Protein AF-A0A3B8VDP4-F1 (afdb_monomer)

Secondary structure (DSSP, 8-state):
--------------------------EEEEETTEEEEEEE-SSS--S-HHHHHHHHH-TTTSS--SEEEEEE--SSSS-EEEEEETT-

pLDDT: mean 81.33, std 17.6, range [42.28, 95.38]

Sequence (88 aa):
MRDRENGGKETRWKKRRKFVKKVRRFYKMHALGNDYIFFDCFSEAIACPEEAAIRFSDRRRSIGGDGVILLERSEKADAKMRIFNADG

Nearest PDB structures (foldseek):
  2otn-assembly1_B  TM=9.371E-01  e=9.877E-06  Bacillus anthracis str. Ames
  2otn-assembly1_A  TM=9.480E-01  e=3.893E-05  Bacillus anthracis str. Ames
  6d13-assembly1_A  TM=8.611E-01  e=5.396E-05  Escherichia coli S88
  6vcm-assembly1_A  TM=8.195E-01  e=1.638E-04  Escherichia coli K-12
  5h2g-assembly1_B  TM=8.246E-01  e=4.019E-03  Corynebacterium glutamicum ATCC 13032

Solvent-accessible surface area (backbone atoms only — not comparable to full-atom values): 5527 Å² total; per-residue (Å²): 144,79,90,76,87,84,78,84,84,86,74,81,77,74,84,72,76,77,80,74,84,82,85,75,80,70,47,82,49,70,57,99,90,49,33,38,35,36,33,76,25,71,91,50,71,69,91,56,54,37,62,46,8,38,58,40,16,35,65,87,85,40,81,34,34,61,13,28,33,40,38,31,75,38,98,87,48,97,58,32,81,47,80,30,44,38,87,67

Mean predicted aligned error: 11.22 Å

Structure (mmCIF, N/CA/C/O backbone):
data_AF-A0A3B8VDP4-F1
#
_entry.id   AF-A0A3B8VDP4-F1
#
loop_
_atom_site.group_PDB
_atom_site.id
_atom_site.type_symbol
_atom_site.label_atom_id
_atom_site.label_alt_id
_atom_site.label_comp_id
_atom_site.label_asym_id
_atom_site.label_entity_id
_atom_site.label_seq_id
_atom_site.pdbx_PDB_ins_code
_atom_site.Cartn_x
_atom_site.Cartn_y
_atom_site.Cartn_z
_atom_site.occupancy
_atom_site.B_iso_or_equiv
_atom_site.auth_seq_id
_atom_site.auth_comp_id
_atom_site.auth_asym_id
_atom_site.auth_atom_id
_atom_site.pdbx_PDB_model_num
ATOM 1 N N . MET A 1 1 ? -25.515 -61.677 28.108 1.00 52.72 1 MET A N 1
ATOM 2 C CA . MET A 1 1 ? -24.108 -62.057 27.855 1.00 52.72 1 MET A CA 1
ATOM 3 C C . MET A 1 1 ? -23.933 -62.513 26.414 1.00 52.72 1 MET A C 1
ATOM 5 O O . MET A 1 1 ? -24.161 -63.680 26.109 1.00 52.72 1 MET A O 1
ATOM 9 N N . ARG A 1 2 ? -23.571 -61.577 25.535 1.00 42.28 2 ARG A N 1
ATOM 10 C CA . ARG A 1 2 ? -22.573 -61.748 24.471 1.00 42.28 2 ARG A CA 1
ATOM 11 C C . ARG A 1 2 ? -22.472 -60.428 23.718 1.00 42.28 2 ARG A C 1
ATOM 13 O O . ARG A 1 2 ? -23.290 -60.122 22.857 1.00 42.28 2 ARG A O 1
ATOM 20 N N . ASP A 1 3 ? -21.475 -59.665 24.129 1.00 47.03 3 ASP A N 1
ATOM 21 C CA . ASP A 1 3 ? -20.933 -58.513 23.434 1.00 47.03 3 ASP A CA 1
ATOM 22 C C . ASP A 1 3 ? -20.468 -58.928 22.033 1.00 47.03 3 ASP A C 1
ATOM 24 O O . ASP A 1 3 ? -19.804 -59.955 21.864 1.00 47.03 3 ASP A O 1
ATOM 28 N N . ARG A 1 4 ? -20.808 -58.131 21.018 1.00 51.22 4 ARG A N 1
ATOM 29 C CA . ARG A 1 4 ? -20.027 -58.059 19.782 1.00 51.22 4 ARG A CA 1
ATOM 30 C C . ARG A 1 4 ? -19.908 -56.611 19.354 1.00 51.22 4 ARG A C 1
ATOM 32 O O . ARG A 1 4 ? -20.850 -55.995 18.863 1.00 51.22 4 ARG A O 1
ATOM 39 N N . GLU A 1 5 ? -18.703 -56.119 19.581 1.00 53.72 5 GLU A N 1
ATOM 40 C CA . GLU A 1 5 ? -18.099 -54.940 18.995 1.00 53.72 5 GLU A CA 1
ATOM 41 C C . GLU A 1 5 ? -18.331 -54.915 17.479 1.00 53.72 5 GLU A C 1
ATOM 43 O O . GLU A 1 5 ? -17.981 -55.857 16.769 1.00 53.72 5 GLU A O 1
ATOM 48 N N . ASN A 1 6 ? -18.869 -53.809 16.970 1.00 43.94 6 ASN A N 1
ATOM 49 C CA . ASN A 1 6 ? -18.683 -53.425 15.575 1.00 43.94 6 ASN A CA 1
ATOM 50 C C . ASN A 1 6 ? -17.807 -52.176 15.558 1.00 43.94 6 ASN A C 1
ATOM 52 O O . ASN A 1 6 ? -18.270 -51.043 15.436 1.00 43.94 6 ASN A O 1
ATOM 56 N N . GLY A 1 7 ? -16.511 -52.423 15.736 1.00 42.81 7 GLY A N 1
ATOM 57 C CA . GLY A 1 7 ? -15.465 -51.462 15.458 1.00 42.81 7 GLY A CA 1
ATOM 58 C C . GLY A 1 7 ? -15.330 -51.207 13.957 1.00 42.81 7 GLY A C 1
ATOM 59 O O . GLY A 1 7 ? -15.302 -52.125 13.141 1.00 42.81 7 GLY A O 1
ATOM 60 N N . GLY A 1 8 ? -15.178 -49.927 13.626 1.00 49.53 8 GLY A N 1
ATOM 61 C CA . GLY A 1 8 ? -14.209 -49.492 12.629 1.00 49.53 8 GLY A CA 1
ATOM 62 C C . GLY A 1 8 ? -14.578 -49.686 11.165 1.00 49.53 8 GLY A C 1
ATOM 63 O O . GLY A 1 8 ? -14.020 -50.559 10.514 1.00 49.53 8 GLY A O 1
ATOM 64 N N . LYS A 1 9 ? -15.354 -48.746 10.609 1.00 47.62 9 LYS A N 1
ATOM 65 C CA . LYS A 1 9 ? -15.129 -48.226 9.242 1.00 47.62 9 LYS A CA 1
ATOM 66 C C . LYS A 1 9 ? -15.416 -46.725 9.163 1.00 47.62 9 LYS A C 1
ATOM 68 O O . LYS A 1 9 ? -16.147 -46.256 8.299 1.00 47.62 9 LYS A O 1
ATOM 73 N N . GLU A 1 10 ? -14.798 -45.947 10.048 1.00 43.84 10 GLU A N 1
ATOM 74 C CA . GLU A 1 10 ? -14.714 -44.491 9.891 1.00 43.84 10 GLU A CA 1
ATOM 75 C C . GLU A 1 10 ? -13.554 -44.156 8.936 1.00 43.84 10 GLU A C 1
ATOM 77 O O . GLU A 1 10 ? -12.507 -43.617 9.290 1.00 43.84 10 GLU A O 1
ATOM 82 N N . THR A 1 11 ? -13.686 -44.579 7.678 1.00 49.31 11 THR A N 1
ATOM 83 C CA . THR A 1 11 ? -12.671 -44.328 6.654 1.00 49.31 11 THR A CA 1
ATOM 84 C C . THR A 1 11 ? -12.786 -42.905 6.122 1.00 49.31 11 THR A C 1
ATOM 86 O O . THR A 1 11 ? -13.513 -42.627 5.176 1.00 49.31 11 THR A O 1
ATOM 89 N N . ARG A 1 12 ? -11.988 -42.016 6.722 1.00 50.16 12 ARG A N 1
ATOM 90 C CA . ARG A 1 12 ? -10.977 -41.207 6.015 1.00 50.16 12 ARG A CA 1
ATOM 91 C C . ARG A 1 12 ? -11.453 -40.499 4.732 1.00 50.16 12 ARG A C 1
ATOM 93 O O . ARG A 1 12 ? -10.789 -40.575 3.699 1.00 50.16 12 ARG A O 1
ATOM 100 N N . TRP A 1 13 ? -12.528 -39.718 4.793 1.00 43.62 13 TRP A N 1
ATOM 101 C CA . TRP A 1 13 ? -12.791 -38.714 3.756 1.00 43.62 13 TRP A CA 1
ATOM 102 C C . TRP A 1 13 ? -11.987 -37.454 4.069 1.00 43.62 13 TRP A C 1
ATOM 104 O O . TRP A 1 13 ? -12.296 -36.670 4.962 1.00 43.62 13 TRP A O 1
ATOM 114 N N . LYS A 1 14 ? -10.871 -37.326 3.345 1.00 49.09 14 LYS A N 1
ATOM 115 C CA . LYS A 1 14 ? -9.933 -36.200 3.355 1.00 49.09 14 LYS A CA 1
ATOM 116 C C 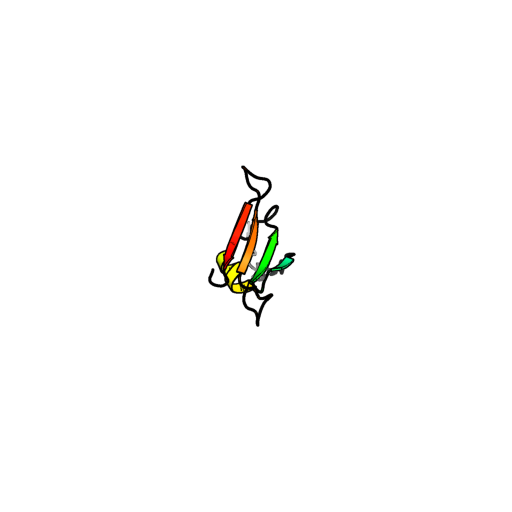. LYS A 1 14 ? -10.688 -34.870 3.480 1.00 49.09 14 LYS A C 1
ATOM 118 O O . LYS A 1 14 ? -11.440 -34.511 2.575 1.00 49.09 14 LYS A O 1
ATOM 123 N N . LYS A 1 15 ? -10.415 -34.105 4.549 1.00 51.31 15 LYS A N 1
ATOM 124 C CA . LYS A 1 15 ? -10.688 -32.660 4.629 1.00 51.31 15 LYS A CA 1
ATOM 125 C C . LYS A 1 15 ? -10.013 -31.982 3.432 1.00 51.31 15 LYS A C 1
ATOM 127 O O . LYS A 1 15 ? -8.875 -31.525 3.519 1.00 51.31 15 LYS A O 1
ATOM 132 N N . ARG A 1 16 ? -10.694 -31.922 2.288 1.00 57.62 16 ARG A N 1
ATOM 133 C CA . ARG A 1 16 ? -10.351 -30.996 1.212 1.00 57.62 16 ARG A CA 1
ATOM 134 C C . ARG A 1 16 ? -10.584 -29.606 1.790 1.00 57.62 16 ARG A C 1
ATOM 136 O O . ARG A 1 16 ? -11.721 -29.147 1.846 1.00 57.62 16 ARG A O 1
ATOM 143 N N . ARG A 1 17 ? -9.520 -28.963 2.285 1.00 60.59 17 ARG A N 1
ATOM 144 C CA . ARG A 1 17 ? -9.538 -27.531 2.602 1.00 60.59 17 ARG A CA 1
ATOM 145 C C . ARG A 1 17 ? -10.021 -26.827 1.337 1.00 60.59 17 ARG A C 1
ATOM 147 O O . ARG A 1 17 ? -9.310 -26.807 0.335 1.00 60.59 17 ARG A O 1
ATOM 154 N N . LYS A 1 18 ? -11.255 -26.321 1.354 1.00 53.88 18 LYS A N 1
ATOM 155 C CA . LYS A 1 18 ? -11.745 -25.420 0.314 1.00 53.88 18 LYS A CA 1
ATOM 156 C C . LYS A 1 18 ? -10.876 -24.170 0.415 1.00 53.88 18 LYS A C 1
ATOM 158 O O . LYS A 1 18 ? -11.014 -23.403 1.363 1.00 53.88 18 LYS A O 1
ATOM 163 N N . PHE A 1 19 ? -9.937 -24.005 -0.512 1.00 54.00 19 PHE A N 1
ATOM 164 C CA . PHE A 1 19 ? -9.230 -22.743 -0.681 1.00 54.00 19 PHE A CA 1
ATOM 165 C C . PHE A 1 19 ? -10.245 -21.739 -1.217 1.00 54.00 19 PHE A C 1
ATOM 167 O O . PHE A 1 19 ? -10.504 -21.675 -2.416 1.00 54.00 19 PHE A O 1
ATOM 174 N N . VAL A 1 20 ? -10.888 -21.005 -0.314 1.00 60.06 20 VAL A N 1
ATOM 175 C CA . VAL A 1 20 ? -11.720 -19.872 -0.702 1.00 60.06 20 VAL A CA 1
ATOM 176 C C . VAL A 1 20 ? -10.762 -18.776 -1.149 1.00 60.06 20 VAL A C 1
ATOM 178 O O . VAL A 1 20 ? -9.967 -18.271 -0.356 1.00 60.06 20 VAL A O 1
ATOM 181 N N . LYS A 1 21 ? -10.786 -18.455 -2.445 1.00 65.06 21 LYS A N 1
ATOM 182 C CA . LYS A 1 21 ? -9.969 -17.387 -3.018 1.00 65.06 21 LYS A CA 1
ATOM 183 C C . LYS A 1 21 ? -10.509 -16.063 -2.480 1.00 65.06 21 LYS A C 1
ATOM 185 O O . LYS A 1 21 ? -11.590 -15.629 -2.867 1.00 65.06 21 LYS A O 1
ATOM 190 N N . LYS A 1 22 ? -9.794 -15.459 -1.532 1.00 77.06 22 LYS A N 1
ATOM 191 C CA . LYS A 1 22 ? -10.178 -14.174 -0.955 1.00 77.06 22 LYS A CA 1
ATOM 192 C C . LYS A 1 22 ? -9.880 -13.071 -1.962 1.00 77.06 22 LYS A C 1
ATOM 194 O O . LYS A 1 22 ? -8.721 -12.825 -2.284 1.00 77.06 22 LYS A O 1
ATOM 199 N N . VAL A 1 23 ? -10.928 -12.444 -2.483 1.00 80.69 23 VAL A N 1
ATOM 200 C CA . VAL A 1 23 ? -10.810 -11.290 -3.379 1.00 80.69 23 VAL A CA 1
ATOM 201 C C . VAL A 1 23 ? -10.779 -10.034 -2.517 1.00 80.69 23 VAL A C 1
ATOM 203 O O . VAL A 1 23 ? -11.671 -9.831 -1.695 1.00 80.69 23 VAL A O 1
ATOM 206 N N . ARG A 1 24 ? -9.753 -9.199 -2.694 1.00 85.94 24 ARG A N 1
ATOM 207 C CA . ARG A 1 24 ? -9.665 -7.880 -2.061 1.00 85.94 24 ARG A CA 1
ATOM 208 C C . ARG A 1 24 ? -9.774 -6.786 -3.108 1.00 85.94 24 ARG A C 1
ATOM 210 O O . ARG A 1 24 ? -9.214 -6.904 -4.194 1.00 85.94 24 ARG A O 1
ATOM 217 N N . ARG A 1 25 ? -10.487 -5.720 -2.747 1.00 90.94 25 ARG A N 1
ATOM 218 C CA . ARG A 1 25 ? -10.482 -4.472 -3.509 1.00 90.94 25 ARG A CA 1
ATOM 219 C C . ARG A 1 25 ? -9.165 -3.749 -3.266 1.00 90.94 25 ARG A C 1
ATOM 221 O O . ARG A 1 25 ? -8.632 -3.787 -2.158 1.00 90.94 25 ARG A O 1
ATOM 228 N N . PHE A 1 26 ? -8.676 -3.104 -4.309 1.00 92.50 26 PHE A N 1
ATOM 229 C CA . PHE A 1 26 ? -7.487 -2.273 -4.279 1.00 92.50 26 PHE A CA 1
ATOM 230 C C . PHE A 1 26 ? -7.716 -1.059 -5.173 1.00 92.50 26 PHE A C 1
ATOM 232 O O . PHE A 1 26 ? -8.580 -1.090 -6.053 1.00 92.50 26 PHE A O 1
ATOM 239 N N . TYR A 1 27 ? -6.915 -0.021 -4.970 1.00 94.12 27 TYR A N 1
ATOM 240 C CA . TYR A 1 27 ? -6.872 1.139 -5.853 1.00 94.12 27 TYR A CA 1
ATOM 241 C C . TYR A 1 27 ? -5.461 1.278 -6.402 1.00 94.12 27 TYR A C 1
ATOM 243 O O . TYR A 1 27 ? -4.494 1.238 -5.648 1.00 94.12 27 TYR A O 1
ATOM 251 N N . LYS A 1 28 ? -5.327 1.421 -7.717 1.00 93.38 28 LYS A N 1
ATOM 252 C CA . LYS A 1 28 ? -4.037 1.706 -8.341 1.00 93.38 28 LYS A CA 1
ATOM 253 C C . LYS A 1 28 ? -3.958 3.202 -8.590 1.00 93.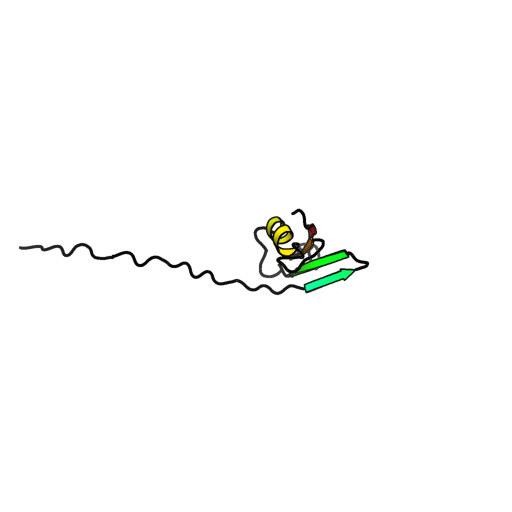38 28 LYS A C 1
ATOM 255 O O . LYS A 1 28 ? -4.820 3.748 -9.272 1.00 93.38 28 LYS A O 1
ATOM 260 N N . MET A 1 29 ? -2.947 3.851 -8.029 1.00 94.44 29 MET A N 1
ATOM 261 C CA . MET A 1 29 ? -2.719 5.280 -8.226 1.00 94.44 29 MET A CA 1
ATOM 262 C C . MET A 1 29 ? -1.268 5.515 -8.621 1.00 94.44 29 MET A C 1
ATOM 264 O O . MET A 1 29 ? -0.382 4.748 -8.245 1.00 94.44 29 MET A O 1
ATOM 268 N N . HIS A 1 30 ? -1.033 6.572 -9.389 1.00 95.38 30 HIS A N 1
ATOM 269 C CA . HIS A 1 30 ? 0.306 6.983 -9.778 1.00 95.38 30 HIS A CA 1
ATOM 270 C C . HIS A 1 30 ? 0.439 8.503 -9.718 1.00 95.38 30 HIS A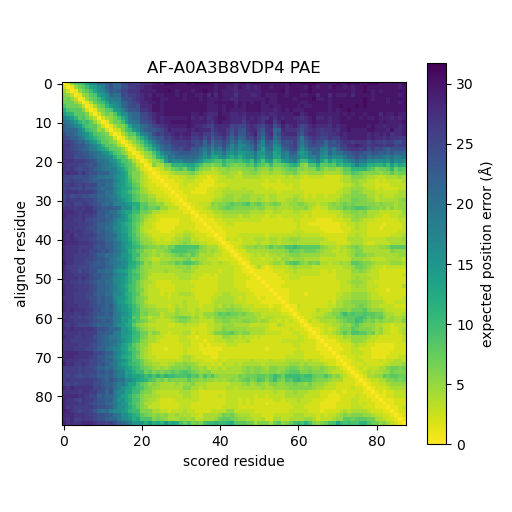 C 1
ATOM 272 O O . HIS A 1 30 ? -0.535 9.228 -9.919 1.00 95.38 30 HIS A O 1
ATOM 278 N N . ALA A 1 31 ? 1.652 8.980 -9.466 1.00 93.06 31 ALA A N 1
ATOM 279 C CA . ALA A 1 31 ? 1.998 10.393 -9.487 1.00 93.06 31 ALA A CA 1
ATOM 280 C C . ALA A 1 31 ? 3.423 10.553 -10.021 1.00 93.06 31 ALA A C 1
ATOM 282 O O . ALA A 1 31 ? 4.342 9.908 -9.528 1.00 93.06 31 ALA A O 1
ATOM 283 N N . LEU A 1 32 ? 3.606 11.396 -11.044 1.00 94.12 32 LEU A N 1
ATOM 284 C CA . LEU A 1 32 ? 4.920 11.696 -11.642 1.00 94.12 32 LEU A CA 1
ATOM 285 C C . LEU A 1 32 ? 5.753 10.452 -12.022 1.00 94.12 32 LEU A C 1
ATOM 287 O O . LEU A 1 32 ? 6.974 10.460 -11.928 1.00 94.12 32 LEU A O 1
ATOM 291 N N . GLY A 1 33 ? 5.086 9.378 -12.452 1.00 88.62 33 GLY A N 1
ATOM 292 C CA . GLY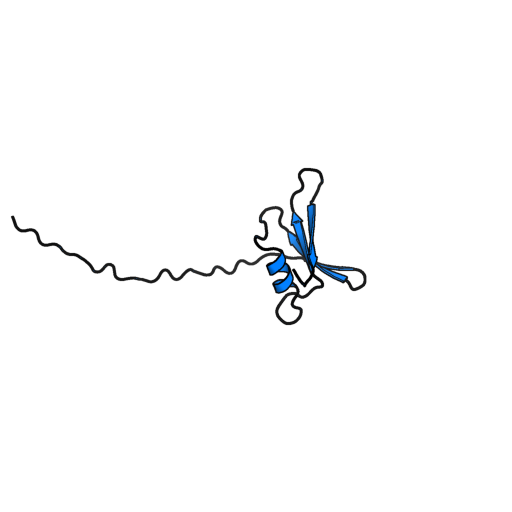 A 1 33 ? 5.736 8.123 -12.842 1.00 88.62 33 GLY A CA 1
ATOM 293 C C . GLY A 1 33 ? 5.968 7.126 -11.704 1.00 88.62 33 GLY A C 1
ATOM 294 O O . GLY A 1 33 ? 6.381 6.014 -11.998 1.00 88.62 33 GLY A O 1
ATOM 295 N N . ASN A 1 34 ? 5.653 7.483 -10.456 1.00 90.88 34 ASN A N 1
ATOM 296 C CA . ASN A 1 34 ? 5.707 6.585 -9.304 1.00 90.88 34 ASN A CA 1
ATOM 297 C C . ASN A 1 34 ? 4.320 5.987 -9.031 1.00 90.88 34 ASN A C 1
ATOM 299 O O . ASN A 1 34 ? 3.358 6.743 -8.845 1.00 90.88 34 ASN A O 1
ATOM 303 N N . ASP A 1 35 ? 4.186 4.661 -9.038 1.00 93.75 35 ASP A N 1
ATOM 304 C CA . ASP A 1 35 ? 2.885 3.990 -8.997 1.00 93.75 35 ASP A CA 1
ATOM 305 C C . ASP A 1 35 ? 2.721 2.988 -7.847 1.00 93.75 35 ASP A C 1
ATOM 307 O O . ASP A 1 35 ? 3.338 1.927 -7.804 1.00 93.75 35 ASP A O 1
ATOM 311 N N . TYR A 1 36 ? 1.739 3.237 -6.979 1.00 95.00 36 TYR A N 1
ATOM 312 C CA . TYR A 1 36 ? 1.464 2.426 -5.791 1.00 95.00 36 TYR A CA 1
ATOM 313 C C . TYR A 1 36 ? 0.090 1.767 -5.826 1.00 95.00 36 TYR A C 1
ATOM 315 O O . TYR A 1 36 ? -0.871 2.264 -6.422 1.00 95.00 36 TYR A O 1
ATOM 323 N N . ILE A 1 37 ? 0.006 0.614 -5.168 1.00 94.50 37 ILE A N 1
ATOM 324 C CA . ILE A 1 37 ? -1.232 -0.145 -4.997 1.00 94.50 37 ILE A CA 1
ATOM 325 C C . ILE A 1 37 ? -1.748 0.079 -3.579 1.00 94.50 37 ILE A C 1
ATOM 327 O O . ILE A 1 37 ? -1.102 -0.300 -2.609 1.00 94.50 37 ILE A O 1
ATOM 331 N N . PHE A 1 38 ? -2.929 0.661 -3.452 1.00 94.38 38 PHE A N 1
ATOM 332 C CA . PHE A 1 38 ? -3.537 1.003 -2.176 1.00 94.38 38 PHE A CA 1
ATOM 333 C C . PHE A 1 38 ? -4.492 -0.092 -1.720 1.00 94.38 38 PHE A C 1
ATOM 335 O O . PHE A 1 38 ? -5.390 -0.503 -2.464 1.00 94.38 38 PHE A O 1
ATOM 342 N N . PHE A 1 39 ? -4.339 -0.506 -0.468 1.00 93.50 39 PHE A N 1
ATOM 343 C CA . PHE A 1 39 ? -5.241 -1.417 0.216 1.00 93.50 39 PHE A CA 1
ATOM 344 C C . PHE A 1 39 ? -5.878 -0.736 1.420 1.00 93.50 39 PHE A C 1
ATOM 346 O O . PHE A 1 39 ? -5.202 -0.156 2.270 1.00 93.50 39 PHE A O 1
ATOM 353 N N . ASP A 1 40 ? -7.197 -0.867 1.499 1.00 92.81 40 ASP A N 1
ATOM 354 C CA . ASP A 1 40 ? -7.959 -0.525 2.689 1.00 92.81 40 ASP A CA 1
ATOM 355 C C . ASP A 1 40 ? -7.777 -1.634 3.740 1.00 92.81 40 ASP A C 1
ATOM 357 O O . ASP A 1 40 ? -8.196 -2.783 3.548 1.00 92.81 40 ASP A O 1
ATOM 361 N N . CYS A 1 41 ? -7.120 -1.274 4.841 1.00 91.44 41 CYS A N 1
ATOM 362 C CA . CYS A 1 41 ? -6.875 -2.113 6.005 1.00 91.44 41 CYS A CA 1
ATOM 363 C C . CYS A 1 41 ? -7.629 -1.604 7.251 1.00 91.44 41 CYS A C 1
ATOM 365 O O . CYS A 1 41 ? -7.276 -1.981 8.368 1.00 91.44 41 CYS A O 1
ATOM 367 N N . PHE A 1 42 ? -8.683 -0.788 7.096 1.00 87.19 42 PHE A N 1
ATOM 368 C CA . PHE A 1 42 ? -9.479 -0.275 8.222 1.00 87.19 42 PHE A CA 1
ATOM 369 C C . PHE A 1 42 ? -10.308 -1.356 8.919 1.00 87.19 42 PHE A C 1
ATOM 371 O O . PHE A 1 42 ? -10.513 -1.287 10.133 1.00 87.19 42 PHE A O 1
ATOM 378 N N . SER A 1 43 ? -10.831 -2.315 8.152 1.00 83.50 43 SER A N 1
ATOM 379 C CA . SER A 1 43 ? -11.623 -3.441 8.672 1.00 83.50 43 SER A CA 1
ATOM 380 C C . SER A 1 43 ? -10.828 -4.737 8.737 1.00 83.50 43 SER A C 1
ATOM 382 O O . SER A 1 43 ? -11.110 -5.591 9.572 1.00 83.50 43 SER A O 1
ATOM 384 N N . GLU A 1 44 ? -9.854 -4.911 7.845 1.00 86.06 44 GLU A N 1
ATOM 385 C CA . GLU A 1 44 ? -9.096 -6.148 7.754 1.00 86.06 44 GLU A CA 1
ATOM 386 C C . GLU A 1 44 ? -7.637 -5.877 7.392 1.00 86.06 44 GLU A C 1
ATOM 388 O O . GLU A 1 44 ? -7.320 -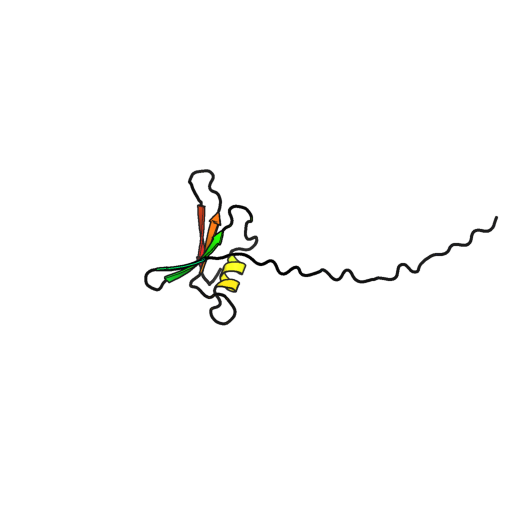5.529 6.254 1.00 86.06 44 GLU A O 1
ATOM 393 N N . ALA A 1 45 ? -6.730 -6.113 8.335 1.00 86.88 45 ALA A N 1
ATOM 394 C CA . ALA A 1 45 ? -5.299 -5.975 8.099 1.00 86.88 45 ALA A CA 1
ATOM 395 C C . ALA A 1 45 ? -4.768 -7.042 7.127 1.00 86.88 45 ALA A C 1
ATOM 397 O O . ALA A 1 45 ? -5.307 -8.148 7.026 1.00 86.88 45 ALA A O 1
ATOM 398 N N . ILE A 1 46 ? -3.698 -6.710 6.408 1.00 86.94 46 ILE A N 1
ATOM 399 C CA . ILE A 1 46 ? -2.898 -7.688 5.667 1.00 86.94 46 ILE A CA 1
ATOM 400 C C . ILE A 1 46 ? -1.854 -8.246 6.635 1.00 86.94 46 ILE A C 1
ATOM 402 O O . ILE A 1 46 ? -1.057 -7.490 7.179 1.00 86.94 46 ILE A O 1
ATOM 406 N N . ALA A 1 47 ? -1.881 -9.562 6.865 1.00 86.06 47 ALA A N 1
ATOM 407 C CA . ALA A 1 47 ? -1.033 -10.212 7.867 1.00 86.06 47 ALA A CA 1
ATOM 408 C C . ALA A 1 47 ? 0.470 -10.109 7.549 1.00 86.06 47 ALA A C 1
ATOM 410 O O . ALA A 1 47 ? 1.264 -9.868 8.451 1.00 86.06 47 ALA A O 1
ATOM 411 N N . CYS A 1 48 ? 0.842 -10.260 6.275 1.00 89.06 48 CYS A N 1
ATOM 412 C CA . CYS A 1 48 ? 2.226 -10.200 5.798 1.00 89.06 48 CYS A CA 1
ATOM 413 C C . CYS A 1 48 ? 2.329 -9.117 4.717 1.00 89.06 48 CYS A C 1
ATOM 415 O O . CYS A 1 48 ? 2.162 -9.415 3.531 1.00 89.06 48 CYS A O 1
ATOM 417 N N . PRO A 1 49 ? 2.490 -7.845 5.114 1.00 89.62 49 PRO A N 1
ATOM 418 C CA . PRO A 1 49 ? 2.450 -6.732 4.179 1.00 89.62 49 PRO A CA 1
ATOM 419 C C . PRO A 1 49 ? 3.680 -6.674 3.262 1.00 89.62 49 PRO A C 1
ATOM 421 O O . PRO A 1 49 ? 3.519 -6.327 2.099 1.00 89.62 49 PRO A O 1
ATOM 424 N N . GLU A 1 50 ? 4.850 -7.110 3.733 1.00 92.31 50 GLU A N 1
ATOM 425 C CA . GLU A 1 50 ? 6.091 -7.222 2.944 1.00 92.31 50 GLU A CA 1
ATOM 426 C C . GLU A 1 50 ? 5.931 -8.254 1.813 1.00 92.31 50 GLU A C 1
ATOM 428 O O . GLU A 1 50 ? 6.128 -7.965 0.635 1.00 92.31 50 GLU A O 1
ATOM 433 N N . GLU A 1 51 ? 5.454 -9.463 2.140 1.00 91.25 51 GLU A N 1
ATOM 434 C CA . GLU A 1 51 ? 5.186 -10.500 1.134 1.00 91.25 51 GLU A CA 1
ATOM 435 C C . GLU A 1 51 ? 4.089 -10.057 0.155 1.00 91.25 51 GLU A C 1
ATOM 437 O O . GLU A 1 51 ? 4.160 -10.328 -1.047 1.00 91.25 51 GLU A O 1
ATOM 442 N N . ALA A 1 52 ? 3.073 -9.344 0.653 1.00 89.75 52 ALA A N 1
ATOM 443 C CA . ALA A 1 52 ? 2.057 -8.739 -0.194 1.00 89.75 52 ALA A CA 1
ATOM 444 C C . ALA A 1 52 ? 2.670 -7.698 -1.142 1.00 89.75 52 ALA A C 1
ATOM 446 O O . ALA A 1 52 ? 2.309 -7.685 -2.318 1.00 89.75 52 ALA A O 1
ATOM 447 N N . ALA A 1 53 ? 3.609 -6.877 -0.672 1.00 92.94 53 ALA A N 1
ATOM 448 C CA . ALA A 1 53 ? 4.306 -5.892 -1.486 1.00 92.94 53 ALA A CA 1
ATOM 449 C C . ALA A 1 53 ? 5.073 -6.559 -2.628 1.00 92.94 53 ALA A C 1
ATOM 451 O O . ALA A 1 53 ? 4.814 -6.245 -3.790 1.00 92.94 53 ALA A O 1
ATOM 452 N N . ILE A 1 54 ? 5.895 -7.564 -2.326 1.00 92.62 54 ILE A N 1
ATOM 453 C CA . ILE A 1 54 ? 6.659 -8.326 -3.326 1.00 92.62 54 ILE A CA 1
ATOM 454 C C . ILE A 1 54 ? 5.713 -8.991 -4.338 1.00 92.62 54 ILE A C 1
ATOM 456 O O . ILE A 1 54 ? 5.904 -8.922 -5.555 1.00 92.62 54 ILE A O 1
ATOM 460 N N . ARG A 1 55 ? 4.639 -9.623 -3.852 1.00 91.56 55 ARG A N 1
ATOM 461 C CA . ARG A 1 55 ? 3.715 -10.395 -4.692 1.00 91.56 55 ARG A CA 1
ATOM 462 C C . ARG A 1 55 ? 2.798 -9.529 -5.552 1.00 91.56 55 ARG A C 1
ATOM 464 O O . ARG A 1 55 ? 2.431 -9.943 -6.654 1.00 91.56 55 ARG A O 1
ATOM 471 N N . PHE A 1 56 ? 2.366 -8.372 -5.058 1.00 91.12 56 PHE A N 1
ATOM 472 C CA . PHE A 1 56 ? 1.486 -7.470 -5.803 1.00 91.12 56 PHE A CA 1
ATOM 473 C C . PHE A 1 56 ? 2.250 -6.530 -6.735 1.00 91.12 56 PHE A C 1
ATOM 475 O O . PHE A 1 56 ? 1.702 -6.147 -7.770 1.00 91.12 56 PHE A O 1
ATOM 482 N N . SER A 1 57 ? 3.515 -6.242 -6.428 1.00 92.06 57 SER A N 1
ATOM 483 C CA . SER A 1 57 ? 4.363 -5.356 -7.230 1.00 92.06 57 SER A CA 1
ATOM 484 C C . SER A 1 57 ? 4.961 -6.019 -8.481 1.00 92.06 57 SER A C 1
ATOM 486 O O . SER A 1 57 ? 5.409 -5.302 -9.374 1.00 92.06 57 SER A O 1
ATOM 488 N N . ASP A 1 58 ? 4.913 -7.355 -8.630 1.00 92.88 58 ASP A N 1
ATOM 489 C CA . ASP A 1 58 ? 5.337 -8.031 -9.874 1.00 92.88 58 ASP A CA 1
ATOM 490 C C . ASP A 1 58 ? 4.466 -7.576 -11.064 1.00 92.88 58 ASP A C 1
ATOM 492 O O . ASP A 1 58 ? 3.319 -7.997 -11.225 1.00 92.88 58 ASP A O 1
ATOM 496 N N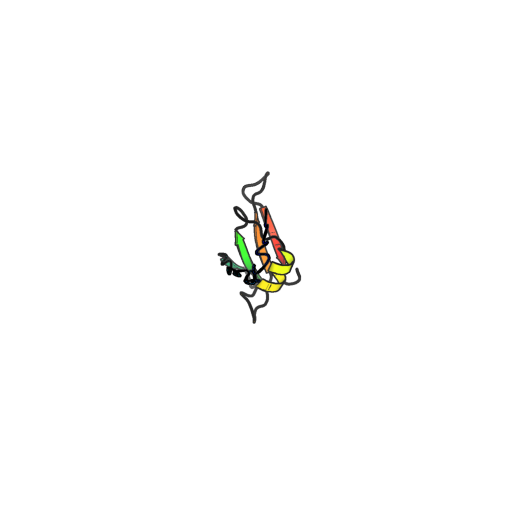 . ARG A 1 59 ? 5.038 -6.738 -11.939 1.00 91.50 59 ARG A N 1
ATOM 497 C CA . ARG A 1 59 ? 4.364 -6.156 -13.114 1.00 91.50 59 ARG A CA 1
ATOM 498 C C . ARG A 1 59 ? 3.975 -7.176 -14.188 1.00 91.50 59 ARG A C 1
ATOM 500 O O . ARG A 1 59 ? 3.159 -6.865 -15.047 1.00 91.50 59 ARG A O 1
ATOM 507 N N . ARG A 1 60 ? 4.570 -8.372 -14.191 1.00 90.31 60 ARG A N 1
ATOM 508 C CA . ARG A 1 60 ? 4.320 -9.405 -15.214 1.00 90.31 60 ARG A CA 1
ATOM 509 C C . ARG A 1 60 ? 3.315 -10.445 -14.747 1.00 90.31 60 ARG A C 1
ATOM 511 O O . ARG A 1 60 ? 2.641 -11.049 -15.577 1.00 90.31 60 ARG A O 1
ATOM 518 N N . ARG A 1 61 ? 3.258 -10.702 -13.439 1.00 86.38 61 ARG A N 1
ATOM 519 C CA . ARG A 1 61 ? 2.427 -11.76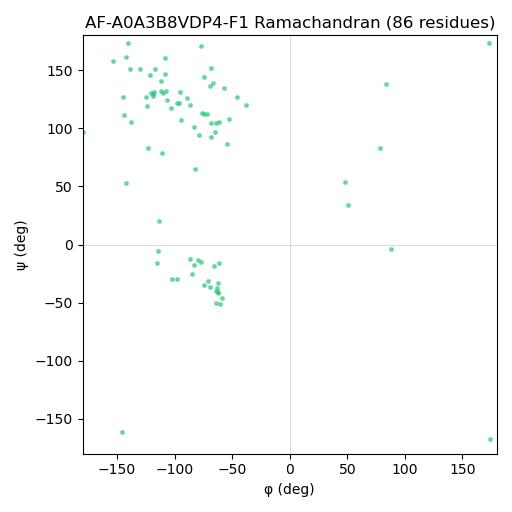9 -12.852 1.00 86.38 61 ARG A CA 1
ATOM 520 C C . ARG A 1 61 ? 1.305 -11.260 -11.953 1.00 86.38 61 ARG A C 1
ATOM 522 O O . ARG A 1 61 ? 0.506 -12.069 -11.482 1.00 86.38 61 ARG A O 1
ATOM 529 N N . SER A 1 62 ? 1.259 -9.959 -11.693 1.00 90.56 62 SER A N 1
ATOM 530 C CA . SER A 1 62 ? 0.365 -9.343 -10.718 1.00 90.56 62 SER A CA 1
A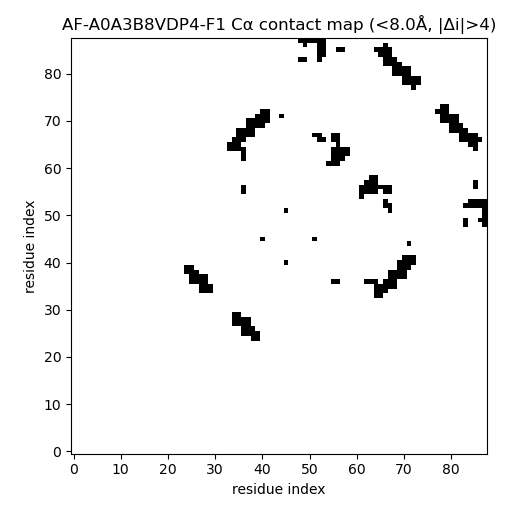TOM 531 C C . SER A 1 62 ? -0.097 -7.958 -11.176 1.00 90.56 62 SER A C 1
ATOM 533 O O . SER A 1 62 ? -0.057 -7.649 -12.365 1.00 90.56 62 SER A O 1
ATOM 535 N N . ILE A 1 63 ? -0.588 -7.144 -10.239 1.00 92.12 63 ILE A N 1
ATOM 536 C CA . ILE A 1 63 ? -1.077 -5.783 -10.505 1.00 92.12 63 ILE A CA 1
ATOM 537 C C . ILE A 1 63 ? 0.061 -4.897 -11.033 1.00 92.12 63 ILE A C 1
ATOM 539 O O . ILE A 1 63 ? -0.144 -4.133 -11.973 1.00 92.12 63 ILE A O 1
ATOM 543 N N . GLY A 1 64 ? 1.254 -5.022 -10.443 1.00 90.88 64 GLY A N 1
ATOM 544 C CA . GLY A 1 64 ? 2.421 -4.229 -10.798 1.00 90.88 64 GLY A CA 1
ATOM 545 C C . GLY A 1 64 ? 2.444 -2.867 -10.115 1.00 90.88 64 GLY A C 1
ATOM 546 O O . GLY A 1 64 ? 1.421 -2.189 -10.015 1.00 90.88 64 GLY A O 1
ATOM 547 N N . GLY A 1 65 ? 3.617 -2.456 -9.639 1.00 91.31 65 GLY A N 1
ATOM 548 C CA . GLY A 1 65 ? 3.846 -1.152 -9.022 1.00 91.31 65 GLY A CA 1
ATOM 549 C C . GLY A 1 65 ? 5.234 -1.016 -8.426 1.00 91.31 65 GLY A C 1
ATOM 550 O O . GLY A 1 65 ? 5.968 -1.997 -8.364 1.00 91.31 65 GLY A O 1
ATOM 551 N N . ASP A 1 66 ? 5.559 0.190 -7.976 1.00 93.19 66 ASP A N 1
ATOM 552 C CA . ASP A 1 66 ? 6.769 0.468 -7.197 1.00 93.19 66 ASP A CA 1
ATOM 553 C C . ASP A 1 66 ? 6.619 0.024 -5.732 1.00 93.19 66 ASP A C 1
ATOM 555 O O . ASP A 1 66 ? 7.606 -0.147 -5.019 1.00 93.19 66 ASP A O 1
ATOM 559 N N . GLY A 1 67 ? 5.381 -0.239 -5.302 1.00 93.25 67 GLY A N 1
ATOM 560 C CA . GLY A 1 67 ? 5.074 -0.815 -4.004 1.00 93.25 67 GLY A CA 1
ATOM 561 C C . GLY A 1 67 ? 3.579 -0.875 -3.697 1.00 93.25 67 GLY A C 1
ATOM 562 O O . GLY A 1 67 ? 2.708 -0.649 -4.550 1.00 93.25 67 GLY A O 1
ATOM 563 N N . VAL A 1 68 ? 3.276 -1.139 -2.428 1.00 94.81 68 VAL A N 1
ATOM 564 C CA . VAL A 1 68 ? 1.924 -1.145 -1.866 1.00 94.81 68 VAL A CA 1
ATOM 565 C C . VAL A 1 68 ? 1.809 -0.146 -0.717 1.00 94.81 68 VAL A C 1
ATOM 567 O O . VAL A 1 68 ? 2.738 0.072 0.057 1.00 94.81 68 VAL A O 1
ATOM 570 N N . ILE A 1 69 ? 0.634 0.454 -0.591 1.00 94.94 69 ILE A N 1
ATOM 571 C CA . ILE A 1 69 ? 0.277 1.363 0.491 1.00 94.94 69 ILE A CA 1
ATOM 572 C C . ILE A 1 69 ? -0.896 0.766 1.254 1.00 94.94 69 ILE A C 1
ATOM 574 O O . ILE A 1 69 ? -1.922 0.418 0.670 1.00 94.94 69 ILE A O 1
ATOM 578 N N . LEU A 1 70 ? -0.757 0.659 2.571 1.00 94.25 70 LEU A N 1
ATOM 579 C CA . LEU A 1 70 ? -1.800 0.176 3.465 1.00 94.25 70 LEU A CA 1
ATOM 580 C C . LEU A 1 70 ? -2.384 1.345 4.244 1.00 94.25 70 LEU A C 1
ATOM 582 O O . LEU A 1 70 ? -1.660 2.068 4.932 1.00 94.25 70 LEU A O 1
ATOM 586 N N . LEU A 1 71 ? -3.699 1.497 4.142 1.00 93.88 71 LEU A N 1
ATOM 587 C CA . LEU A 1 71 ? -4.467 2.464 4.908 1.00 93.88 71 LEU A CA 1
ATOM 588 C C . LEU A 1 71 ? -5.016 1.780 6.159 1.00 93.88 71 LEU A C 1
ATOM 590 O O . LEU A 1 71 ? -5.918 0.950 6.083 1.00 93.88 71 LEU A O 1
ATOM 594 N N . GLU A 1 72 ? -4.442 2.107 7.306 1.00 92.44 72 GLU A N 1
ATOM 595 C CA . GLU A 1 72 ? -4.796 1.568 8.615 1.00 92.44 72 GLU A CA 1
ATOM 596 C C . GLU A 1 72 ? -5.517 2.627 9.462 1.00 92.44 72 GLU A C 1
ATOM 598 O O . GLU A 1 72 ? -5.384 3.836 9.245 1.00 92.44 72 GLU A O 1
ATOM 603 N N . ARG A 1 73 ? -6.238 2.178 10.495 1.00 90.75 73 ARG A N 1
ATOM 604 C CA . ARG A 1 73 ? -6.715 3.087 11.544 1.00 90.75 73 ARG A CA 1
ATOM 605 C C . ARG A 1 73 ? -5.528 3.644 12.327 1.00 90.75 73 ARG A C 1
ATOM 607 O O . ARG A 1 73 ? -4.587 2.921 12.649 1.00 90.75 73 ARG A O 1
ATOM 614 N N . SER A 1 74 ? -5.602 4.929 12.647 1.00 90.75 74 SER A N 1
ATOM 615 C CA . SER A 1 74 ? -4.685 5.591 13.569 1.00 90.75 74 SER A CA 1
ATOM 616 C C . SER A 1 74 ? -5.417 5.900 14.870 1.00 90.75 74 SER A C 1
ATOM 618 O O . SER A 1 74 ? -6.608 6.195 14.856 1.00 90.75 74 SER A O 1
ATOM 620 N N . GLU A 1 75 ? -4.706 5.852 15.993 1.00 88.81 75 GLU A N 1
ATOM 621 C CA . GLU A 1 75 ? -5.228 6.316 17.286 1.00 88.81 75 GLU A CA 1
ATOM 622 C C . GLU A 1 75 ? -5.086 7.837 17.454 1.00 88.81 75 GLU A C 1
ATOM 624 O O . GLU A 1 75 ? -5.731 8.425 18.314 1.00 88.81 75 GLU A O 1
ATOM 629 N N . LYS A 1 76 ? -4.228 8.478 16.645 1.00 91.88 76 LYS A N 1
ATOM 630 C CA . LYS A 1 76 ? -3.850 9.896 16.794 1.00 91.88 76 LYS A CA 1
ATOM 631 C C . LYS A 1 76 ? -4.283 10.798 15.636 1.00 91.88 76 LYS A C 1
ATOM 633 O O . LYS A 1 76 ? -4.227 12.012 15.779 1.00 91.88 76 LYS A O 1
ATOM 638 N N . ALA A 1 77 ? -4.640 10.228 14.489 1.00 93.38 77 ALA A N 1
ATOM 639 C CA . ALA A 1 77 ? -4.942 10.958 13.256 1.00 93.38 77 ALA A CA 1
ATOM 640 C C . ALA A 1 77 ? -6.133 10.320 12.527 1.00 93.38 77 ALA A C 1
ATOM 642 O O . ALA A 1 77 ? -6.570 9.233 12.902 1.00 93.38 77 ALA A O 1
ATOM 643 N N . ASP A 1 78 ? -6.611 10.948 11.452 1.00 90.38 78 ASP A N 1
ATOM 644 C CA . ASP A 1 78 ? -7.740 10.432 10.661 1.00 90.38 78 ASP A CA 1
ATOM 645 C C . ASP A 1 78 ? -7.440 9.069 10.012 1.00 90.38 78 ASP A C 1
ATOM 647 O O . ASP A 1 78 ? -8.315 8.211 9.885 1.00 90.38 78 ASP A O 1
ATOM 651 N N . ALA A 1 79 ? -6.181 8.845 9.626 1.00 90.00 79 ALA A N 1
ATOM 652 C CA . ALA A 1 79 ? -5.701 7.585 9.076 1.00 90.00 79 ALA A CA 1
ATOM 653 C C . ALA A 1 79 ? -4.200 7.406 9.333 1.00 90.00 79 ALA A C 1
ATOM 655 O O . ALA A 1 79 ? -3.459 8.368 9.540 1.00 90.00 79 ALA A O 1
ATOM 656 N N . LYS A 1 80 ? -3.740 6.155 9.294 1.00 93.25 80 LYS A N 1
ATOM 657 C CA . LYS A 1 80 ? -2.324 5.791 9.279 1.00 93.25 80 LYS A CA 1
ATOM 658 C C . LYS A 1 80 ? -1.998 5.187 7.924 1.00 93.25 80 LYS A C 1
ATOM 660 O O . LYS A 1 80 ? -2.688 4.287 7.458 1.00 93.25 80 LYS A O 1
ATOM 665 N N . MET A 1 81 ? -0.919 5.655 7.315 1.00 93.31 81 MET A N 1
ATOM 666 C CA . MET A 1 81 ? -0.433 5.126 6.049 1.00 93.31 81 MET A CA 1
ATOM 667 C C . MET A 1 81 ? 0.869 4.364 6.280 1.00 93.31 81 MET A C 1
ATOM 669 O O . MET A 1 81 ? 1.782 4.880 6.924 1.00 93.31 81 MET A O 1
ATOM 673 N N . ARG A 1 82 ? 0.959 3.140 5.758 1.00 93.56 82 ARG A N 1
ATOM 674 C CA . ARG A 1 82 ? 2.205 2.364 5.711 1.00 93.56 82 ARG A CA 1
ATOM 675 C C . ARG A 1 82 ? 2.560 2.087 4.266 1.00 93.56 82 ARG A C 1
ATOM 677 O O . ARG A 1 82 ? 1.714 1.608 3.518 1.00 93.56 82 ARG A O 1
ATOM 684 N N . ILE A 1 83 ? 3.794 2.389 3.900 1.00 93.56 83 ILE A N 1
ATOM 685 C CA . ILE A 1 83 ? 4.314 2.188 2.553 1.00 93.56 83 ILE A CA 1
ATOM 686 C C . ILE A 1 83 ? 5.281 1.011 2.608 1.00 93.56 83 ILE A C 1
ATOM 688 O O . ILE A 1 83 ? 6.137 0.972 3.489 1.00 93.56 83 ILE A O 1
ATOM 692 N N . PHE A 1 84 ? 5.122 0.078 1.678 1.00 94.12 84 PHE A N 1
ATOM 693 C CA . PHE A 1 84 ? 6.042 -1.027 1.445 1.00 94.12 84 PHE A CA 1
ATOM 694 C C . PHE A 1 84 ? 6.454 -0.978 -0.016 1.00 94.12 84 PHE A C 1
ATOM 696 O O . PHE A 1 84 ? 5.597 -0.912 -0.900 1.00 94.12 84 PHE A O 1
ATOM 703 N N . ASN A 1 85 ? 7.752 -0.976 -0.263 1.00 92.56 85 ASN A N 1
ATOM 704 C CA . ASN A 1 85 ? 8.295 -0.959 -1.612 1.00 92.56 85 ASN A CA 1
ATOM 705 C C . ASN A 1 85 ? 8.201 -2.359 -2.239 1.00 92.56 85 ASN A C 1
ATOM 707 O O . ASN A 1 85 ? 7.848 -3.341 -1.586 1.00 92.56 85 ASN A O 1
ATOM 711 N N . ALA A 1 86 ? 8.491 -2.461 -3.534 1.00 89.44 86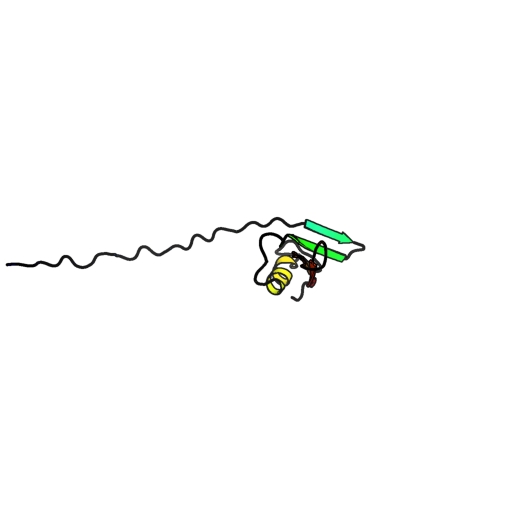 ALA A N 1
ATOM 712 C CA . ALA A 1 86 ? 8.428 -3.724 -4.267 1.00 89.44 86 ALA A CA 1
ATOM 713 C C . ALA A 1 86 ? 9.393 -4.816 -3.751 1.00 89.44 86 ALA A C 1
ATOM 715 O O . ALA A 1 86 ? 9.220 -5.983 -4.104 1.00 89.44 86 ALA A O 1
ATOM 716 N N . ASP A 1 87 ? 10.394 -4.456 -2.947 1.00 87.44 87 ASP A N 1
ATOM 717 C CA . ASP A 1 87 ? 11.379 -5.350 -2.330 1.00 87.44 87 ASP A CA 1
ATOM 718 C C . ASP A 1 87 ? 10.941 -5.954 -0.985 1.00 87.44 87 ASP A C 1
ATOM 720 O O . ASP A 1 87 ? 11.540 -6.950 -0.571 1.00 87.44 87 ASP A O 1
ATOM 724 N N . GLY A 1 88 ? 9.861 -5.448 -0.375 1.00 76.50 88 GLY A N 1
ATOM 725 C CA . GLY A 1 88 ? 9.304 -5.964 0.882 1.00 76.50 88 GLY A CA 1
ATOM 726 C C . GLY A 1 88 ? 9.425 -4.987 2.033 1.00 76.50 88 GLY A C 1
ATOM 727 O O . GLY A 1 88 ? 10.562 -4.700 2.457 1.00 76.50 88 GLY A O 1
#

Foldseek 3Di:
DDDDDPDDDPDDPDPPPPPPPDDADWDWDDDPHAIEIEGEPAPHDDPCQQVVFLQQQPPPRHVHGQGYWYWYDDPVDRTDIDTHGNND

Radius of gyration: 22.92 Å; Cα contacts (8 Å, |Δi|>4): 131; chains: 1; bounding box: 36×74×43 Å